Protein AF-A0A257NMV8-F1 (afdb_monomer_lite)

Radius of gyration: 20.43 Å; chains: 1; bounding box: 38×27×70 Å

Foldseek 3Di:
DPPDDPVNVVVVPDDDPVLLDDDPQKDWAFDQDPDNPDTQIKMWHADDWDQDPVGTHGDHIDIGHDPSDD

Sequence (70 aa):
MSAVPNDFLSKTAQLSESVIAPFPGSHKIYQTGSRADIRVPMREVSLSPTRTDRGVEINPPITIYDTSGP

Secondary structure (DSSP, 8-state):
--SS-HHHHHHHHSPPHHHHSPPTTEEEEEEE-SSTT-EEEEEEEPPPPEEETTEEEPPPPEEEE-----

Structure (mmCIF, N/CA/C/O backbone):
data_AF-A0A257NMV8-F1
#
_entry.id   AF-A0A257NMV8-F1
#
loop_
_atom_site.group_PDB
_atom_site.id
_atom_site.type_symbol
_atom_site.label_atom_id
_atom_site.label_alt_id
_atom_site.label_comp_id
_atom_site.label_asym_id
_atom_site.label_entity_id
_atom_site.label_seq_id
_atom_site.pdbx_PDB_ins_code
_atom_site.Cartn_x
_atom_site.Cartn_y
_atom_site.Cartn_z
_atom_site.occupancy
_atom_site.B_iso_or_equiv
_atom_site.auth_seq_id
_atom_site.auth_comp_id
_atom_site.auth_asym_id
_atom_site.auth_atom_id
_atom_site.pdbx_PDB_model_num
ATOM 1 N N . MET A 1 1 ? -6.019 -14.623 46.334 1.00 51.03 1 MET A N 1
ATOM 2 C CA . MET A 1 1 ? -4.954 -13.809 45.711 1.00 51.03 1 MET A CA 1
ATOM 3 C C . MET A 1 1 ? -4.592 -14.454 44.390 1.00 51.03 1 MET A C 1
ATOM 5 O O . MET A 1 1 ? -4.224 -15.620 44.406 1.00 51.03 1 MET A O 1
ATOM 9 N N . SER A 1 2 ? -4.767 -13.757 43.266 1.00 56.97 2 SER A N 1
ATOM 10 C CA . SER A 1 2 ? -4.321 -14.282 41.971 1.00 56.97 2 SER A CA 1
ATOM 11 C C . SER A 1 2 ? -2.799 -14.164 41.898 1.00 56.97 2 SER A C 1
ATOM 13 O O . SER A 1 2 ? -2.259 -13.089 42.144 1.00 56.97 2 SER A O 1
ATOM 15 N N . ALA A 1 3 ? -2.113 -15.272 41.624 1.00 70.25 3 ALA A N 1
ATOM 16 C CA . ALA A 1 3 ? -0.652 -15.379 41.625 1.00 70.25 3 ALA A CA 1
ATOM 17 C C . ALA A 1 3 ? 0.017 -14.786 40.369 1.00 70.25 3 ALA A C 1
ATOM 19 O O . ALA A 1 3 ? 1.221 -14.946 40.185 1.00 70.25 3 ALA A O 1
ATOM 20 N N . VAL A 1 4 ? -0.746 -14.114 39.501 1.00 70.69 4 VAL A N 1
ATOM 21 C CA . VAL A 1 4 ? -0.231 -13.523 38.264 1.00 70.69 4 VAL A CA 1
ATOM 22 C C . VAL A 1 4 ? -0.218 -12.000 38.412 1.00 70.69 4 VAL A C 1
ATOM 24 O O . VAL A 1 4 ? -1.288 -11.395 38.518 1.00 70.69 4 VAL A O 1
ATOM 27 N N . PRO A 1 5 ? 0.965 -11.361 38.455 1.00 79.00 5 PRO A N 1
ATOM 28 C CA . PRO A 1 5 ? 1.074 -9.911 38.544 1.00 79.00 5 PRO A CA 1
ATOM 29 C C . PRO A 1 5 ? 0.399 -9.229 37.349 1.00 79.00 5 PRO A C 1
ATOM 31 O O . PRO A 1 5 ? 0.620 -9.617 36.204 1.00 79.00 5 PRO A O 1
ATOM 34 N N . ASN A 1 6 ? -0.379 -8.176 37.603 1.00 76.75 6 ASN A N 1
ATOM 35 C CA . ASN A 1 6 ? -1.133 -7.464 36.564 1.00 76.75 6 ASN A CA 1
ATOM 36 C C . ASN A 1 6 ? -0.228 -6.903 35.444 1.00 76.75 6 ASN A C 1
ATOM 38 O O . ASN A 1 6 ? -0.617 -6.879 34.284 1.00 76.75 6 ASN A O 1
ATOM 42 N N . ASP A 1 7 ? 1.009 -6.519 35.777 1.00 74.62 7 ASP A N 1
ATOM 43 C CA . ASP A 1 7 ? 2.023 -6.047 34.819 1.00 74.62 7 ASP A CA 1
ATOM 44 C C . ASP A 1 7 ? 2.414 -7.116 33.778 1.00 74.62 7 ASP A C 1
ATOM 46 O O . ASP A 1 7 ? 2.646 -6.809 32.610 1.00 74.62 7 ASP A O 1
ATOM 50 N N . PHE A 1 8 ? 2.420 -8.394 34.169 1.00 75.00 8 PHE A N 1
ATOM 51 C CA . PHE A 1 8 ? 2.704 -9.506 33.259 1.00 75.00 8 PHE A CA 1
ATOM 52 C C . PHE A 1 8 ? 1.579 -9.699 32.229 1.00 75.00 8 PHE A C 1
ATOM 54 O O . PHE A 1 8 ? 1.838 -9.945 31.049 1.00 75.00 8 PHE A O 1
A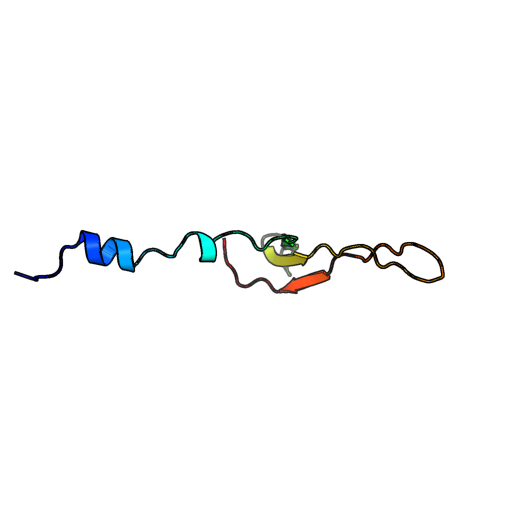TOM 61 N N . LEU A 1 9 ? 0.326 -9.518 32.654 1.00 77.19 9 LEU A N 1
ATOM 62 C CA . LEU A 1 9 ? -0.835 -9.574 31.763 1.00 77.19 9 LEU A CA 1
ATOM 63 C C . LEU A 1 9 ? -0.845 -8.385 30.791 1.00 77.19 9 LEU A C 1
ATOM 65 O O . LEU A 1 9 ? -1.084 -8.568 29.601 1.00 77.19 9 LEU A O 1
ATOM 69 N N . SER A 1 10 ? -0.494 -7.186 31.260 1.00 77.75 10 SER A N 1
ATOM 70 C CA . SER A 1 10 ? -0.386 -5.993 30.409 1.00 77.75 10 SER A CA 1
ATOM 71 C C . SER A 1 10 ? 0.689 -6.135 29.330 1.00 77.75 10 SER A C 1
ATOM 73 O O . SER A 1 10 ? 0.448 -5.795 28.175 1.00 77.75 10 SER A O 1
ATOM 75 N N . LYS A 1 11 ? 1.865 -6.670 29.682 1.00 75.81 11 LYS A N 1
ATOM 76 C CA . LYS A 1 11 ? 2.979 -6.865 28.737 1.00 75.81 11 LYS A CA 1
ATOM 77 C C . LYS A 1 11 ? 2.690 -7.928 27.682 1.00 75.81 11 LYS A C 1
ATOM 79 O O . LYS A 1 11 ? 3.097 -7.768 26.540 1.00 75.81 11 LY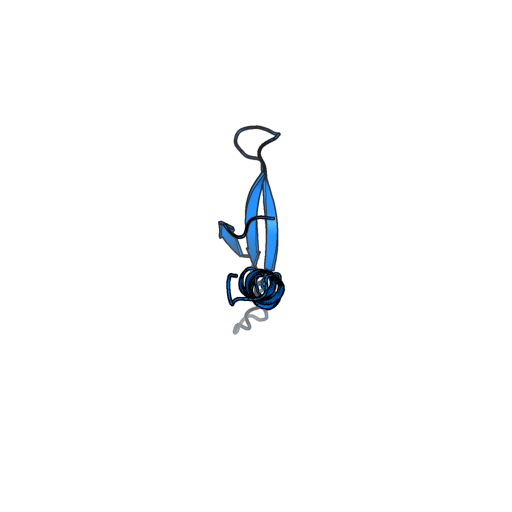S A O 1
ATOM 84 N N . THR A 1 12 ? 1.984 -8.995 28.049 1.00 77.19 12 THR A N 1
ATOM 85 C CA . THR A 1 12 ? 1.586 -10.048 27.096 1.00 77.19 12 THR A CA 1
ATOM 86 C C . THR A 1 12 ? 0.413 -9.632 26.203 1.00 77.19 12 THR A C 1
ATOM 88 O O . THR A 1 12 ? 0.264 -10.179 25.115 1.00 77.19 12 THR A O 1
ATOM 91 N N . ALA 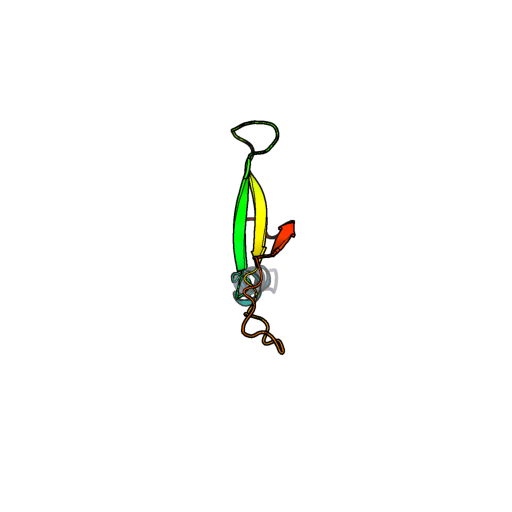A 1 13 ? -0.389 -8.646 26.621 1.00 80.38 13 ALA A N 1
ATOM 92 C CA . ALA A 1 13 ? -1.486 -8.088 25.828 1.00 80.38 13 ALA A CA 1
ATOM 93 C C . ALA A 1 13 ? -1.042 -7.049 24.777 1.00 80.38 13 ALA A C 1
ATOM 95 O O . ALA A 1 13 ? -1.821 -6.717 23.884 1.00 80.38 13 ALA A O 1
ATOM 96 N N . GLN A 1 14 ? 0.178 -6.513 24.878 1.00 84.00 14 GLN A N 1
ATOM 97 C CA . GLN A 1 14 ? 0.702 -5.535 23.924 1.00 84.00 14 GLN A CA 1
ATOM 98 C C . GLN A 1 14 ? 1.302 -6.229 22.694 1.00 84.00 14 GLN A C 1
ATOM 100 O O . GLN A 1 14 ? 2.094 -7.162 22.809 1.00 84.00 14 GLN A O 1
ATOM 105 N N . LEU A 1 15 ? 0.937 -5.747 21.503 1.00 83.38 15 LEU A N 1
ATOM 106 C CA . LEU A 1 15 ? 1.553 -6.174 20.246 1.00 83.38 15 LEU A CA 1
ATOM 107 C C . LEU A 1 15 ? 3.007 -5.693 20.182 1.00 83.38 15 LEU A C 1
ATOM 109 O O . LEU A 1 15 ? 3.326 -4.592 20.630 1.00 83.38 15 LEU A O 1
ATOM 113 N N . SER A 1 16 ? 3.889 -6.502 19.593 1.00 85.88 16 SER A N 1
ATOM 114 C CA . SER A 1 16 ? 5.271 -6.086 19.363 1.00 85.88 16 SER A CA 1
ATOM 115 C C . SER A 1 16 ? 5.346 -4.999 18.290 1.00 85.88 16 SER A C 1
ATOM 117 O O . SER A 1 16 ? 4.582 -5.001 17.326 1.00 85.88 16 SER A O 1
ATOM 119 N N . GLU A 1 17 ? 6.324 -4.102 18.416 1.00 84.31 17 GLU A N 1
ATOM 120 C CA . GLU A 1 17 ? 6.537 -2.994 17.475 1.00 84.31 17 GLU A CA 1
ATOM 121 C C . GLU A 1 17 ? 6.707 -3.477 16.026 1.00 84.31 17 GLU A C 1
ATOM 123 O O . GLU A 1 17 ? 6.155 -2.897 15.096 1.00 84.31 17 GLU A O 1
ATOM 128 N N . SER A 1 18 ? 7.377 -4.615 15.836 1.00 83.94 18 SER A N 1
ATOM 129 C CA . SER A 1 18 ? 7.559 -5.258 14.530 1.00 83.94 18 SER A CA 1
ATOM 130 C C . SER A 1 18 ? 6.257 -5.634 13.815 1.00 83.94 18 SER A C 1
ATOM 132 O O . SER A 1 18 ? 6.267 -5.787 12.598 1.00 83.94 18 SER A O 1
ATOM 134 N N . VAL A 1 19 ? 5.154 -5.805 14.551 1.00 83.94 19 VAL A N 1
ATOM 135 C CA . VAL A 1 19 ? 3.847 -6.204 14.005 1.00 83.94 19 VAL A CA 1
ATOM 136 C C . VAL A 1 19 ? 2.994 -4.986 13.643 1.00 83.94 19 VAL A C 1
ATOM 138 O O . VAL A 1 19 ? 2.126 -5.088 12.782 1.00 83.94 19 VAL A O 1
ATOM 141 N N . ILE A 1 20 ? 3.255 -3.834 14.266 1.00 85.50 20 ILE A N 1
ATOM 142 C CA . ILE A 1 20 ? 2.534 -2.574 14.012 1.00 85.50 20 ILE A CA 1
ATOM 143 C C . ILE A 1 20 ? 3.325 -1.595 13.133 1.00 85.50 20 ILE A C 1
ATOM 145 O O . ILE A 1 20 ? 2.796 -0.565 12.717 1.00 85.50 20 ILE A O 1
ATOM 149 N N . ALA A 1 21 ? 4.590 -1.902 12.840 1.00 87.38 21 ALA A N 1
ATOM 150 C CA . ALA A 1 21 ? 5.424 -1.093 11.967 1.00 87.38 21 ALA A CA 1
ATOM 151 C C . ALA A 1 21 ? 4.876 -1.062 10.522 1.00 87.38 21 ALA A C 1
ATOM 153 O O . ALA A 1 21 ? 4.395 -2.080 10.015 1.00 87.38 21 ALA A O 1
ATOM 154 N N . PRO A 1 22 ? 4.988 0.076 9.810 1.00 88.31 22 PRO A N 1
ATOM 155 C CA . PRO A 1 22 ? 4.621 0.151 8.400 1.00 88.31 22 PRO A CA 1
ATOM 156 C C . PRO A 1 22 ? 5.413 -0.834 7.533 1.00 88.31 22 PRO A C 1
ATOM 158 O O . PRO A 1 22 ? 6.625 -0.984 7.689 1.00 88.31 22 PRO A O 1
ATOM 161 N N . PHE A 1 23 ? 4.744 -1.450 6.556 1.00 92.25 23 PHE A N 1
ATOM 162 C CA . PHE A 1 23 ? 5.406 -2.331 5.594 1.00 92.25 23 PHE A CA 1
ATOM 163 C C . PHE A 1 23 ? 6.403 -1.544 4.721 1.00 92.25 23 PHE A C 1
ATOM 165 O O . PHE A 1 23 ? 5.983 -0.607 4.029 1.00 92.25 23 PHE A O 1
ATOM 172 N N . PRO A 1 24 ? 7.697 -1.923 4.699 1.00 94.62 24 PRO A N 1
ATOM 173 C CA . PRO A 1 24 ? 8.714 -1.242 3.904 1.00 94.62 24 PRO A CA 1
ATOM 174 C C . PRO A 1 24 ? 8.353 -1.160 2.418 1.00 94.62 24 PRO A C 1
ATOM 176 O O . PRO A 1 24 ? 7.715 -2.058 1.874 1.00 94.62 24 PRO A O 1
ATOM 179 N N . GLY A 1 25 ? 8.773 -0.081 1.751 1.00 95.94 25 GLY A N 1
ATOM 180 C CA . GLY A 1 25 ? 8.518 0.114 0.317 1.00 95.94 25 GLY A CA 1
ATOM 181 C C . GLY A 1 25 ? 7.043 0.332 -0.040 1.00 95.94 25 GLY A C 1
ATOM 182 O O . GLY A 1 25 ? 6.690 0.299 -1.216 1.00 95.94 25 GLY A O 1
ATOM 183 N N . SER A 1 26 ? 6.181 0.560 0.954 1.00 97.06 26 SER A N 1
ATOM 184 C CA . SER A 1 26 ? 4.761 0.810 0.739 1.00 97.06 26 SER A CA 1
ATOM 185 C C . SER A 1 26 ? 4.220 1.891 1.666 1.00 97.06 26 SER A C 1
ATOM 187 O O . SER A 1 26 ? 4.768 2.146 2.740 1.00 97.06 26 SER A O 1
ATOM 189 N N . HIS A 1 27 ? 3.098 2.490 1.286 1.00 96.56 27 HIS A N 1
ATOM 190 C CA . HIS A 1 27 ? 2.388 3.437 2.136 1.00 96.56 27 HIS A CA 1
ATOM 191 C C . HIS A 1 27 ? 0.872 3.278 1.999 1.00 96.56 27 HIS A C 1
ATOM 193 O O . HIS A 1 27 ? 0.363 2.789 0.989 1.00 96.56 27 HIS A O 1
ATOM 199 N N . LYS A 1 28 ? 0.143 3.645 3.059 1.00 96.31 28 LYS A N 1
ATOM 200 C CA . LYS A 1 28 ? -1.322 3.592 3.070 1.00 96.31 28 LYS A CA 1
ATOM 201 C C . LYS A 1 28 ? -1.866 4.782 2.282 1.00 96.31 28 LYS A C 1
ATOM 203 O O . LYS A 1 28 ? -1.479 5.921 2.540 1.00 96.31 28 LYS A O 1
ATOM 208 N N . ILE A 1 29 ? -2.787 4.512 1.371 1.00 97.25 29 ILE A N 1
ATOM 209 C CA . ILE A 1 29 ? -3.533 5.512 0.609 1.00 97.25 29 ILE A CA 1
ATOM 210 C C . ILE A 1 29 ? -5.030 5.316 0.856 1.00 97.25 29 ILE A C 1
ATOM 212 O O . ILE A 1 29 ? -5.468 4.290 1.378 1.00 97.25 29 ILE A O 1
ATOM 216 N N . TYR A 1 30 ? -5.833 6.307 0.480 1.00 97.44 30 TYR A N 1
ATOM 217 C CA . TYR A 1 30 ? -7.280 6.228 0.628 1.00 97.44 30 TYR A CA 1
ATOM 218 C C . TYR A 1 30 ? -7.963 6.636 -0.664 1.00 97.44 30 TYR A C 1
ATOM 220 O O . TYR A 1 30 ? -7.764 7.751 -1.145 1.00 97.44 30 TYR A O 1
ATOM 228 N N . GLN A 1 31 ? -8.797 5.746 -1.191 1.00 96.50 31 GLN A N 1
ATOM 229 C CA . GLN A 1 31 ? -9.685 6.071 -2.297 1.00 96.50 31 GLN A CA 1
ATOM 230 C C . GLN A 1 31 ? -11.017 6.586 -1.744 1.00 96.50 31 GLN A C 1
ATOM 232 O O . GLN A 1 31 ? -11.522 6.075 -0.742 1.00 96.50 31 GLN A O 1
ATOM 237 N N . THR A 1 32 ? -11.584 7.606 -2.386 1.00 98.19 32 THR A N 1
ATOM 238 C CA . THR A 1 32 ? -12.938 8.061 -2.043 1.00 98.19 32 THR A CA 1
ATOM 239 C C . THR A 1 32 ? -13.934 6.986 -2.459 1.00 98.19 32 THR A C 1
ATOM 241 O O . THR A 1 32 ? -13.892 6.514 -3.595 1.00 98.19 32 THR A O 1
ATOM 244 N N . GLY A 1 33 ? -14.794 6.569 -1.533 1.00 97.12 33 GLY A N 1
ATOM 245 C CA . GLY A 1 33 ? -15.819 5.566 -1.802 1.00 97.12 33 GLY A CA 1
ATOM 246 C C . GLY A 1 33 ? -17.013 6.126 -2.575 1.00 97.12 33 GLY A C 1
ATOM 247 O O . GLY A 1 33 ? -16.959 7.182 -3.200 1.00 97.12 33 GLY A O 1
ATOM 248 N N . SER A 1 34 ? -18.148 5.435 -2.475 1.00 98.00 34 SER A N 1
ATOM 249 C CA . SER A 1 34 ? -19.417 5.877 -3.074 1.00 98.00 34 SER A CA 1
ATOM 250 C C . SER A 1 34 ? -19.952 7.197 -2.503 1.00 98.00 34 SER A C 1
ATOM 252 O O . SER A 1 34 ? -20.852 7.801 -3.083 1.00 98.00 34 SER A O 1
ATOM 254 N N . ARG A 1 35 ? -19.408 7.648 -1.370 1.00 98.38 35 ARG A N 1
ATOM 255 C CA . ARG A 1 35 ? -19.685 8.942 -0.746 1.00 98.38 35 ARG A CA 1
ATOM 256 C C . ARG A 1 35 ?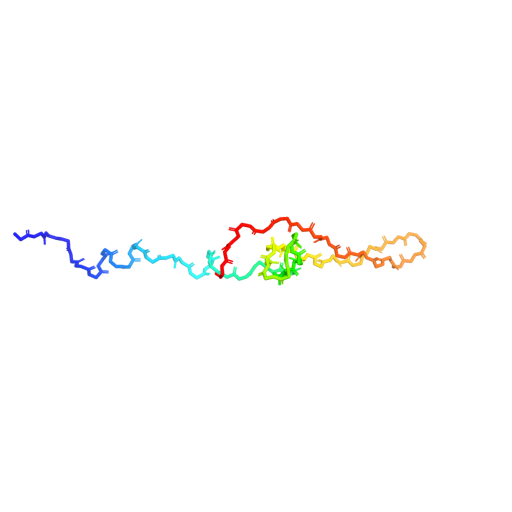 -18.370 9.648 -0.427 1.00 98.38 35 ARG A C 1
ATOM 258 O O . ARG A 1 35 ? -17.373 8.990 -0.134 1.00 98.38 35 ARG A O 1
ATOM 265 N N . ALA A 1 36 ? -18.397 10.979 -0.416 1.00 97.62 36 ALA A N 1
ATOM 266 C CA . ALA A 1 36 ? -17.213 11.814 -0.202 1.00 97.62 36 ALA A CA 1
ATOM 267 C C . ALA A 1 36 ? -16.553 11.634 1.180 1.00 97.62 36 ALA A C 1
ATOM 269 O O . ALA A 1 36 ? -15.361 11.881 1.329 1.00 97.62 36 ALA A O 1
ATOM 270 N N . ASP A 1 37 ? -17.311 11.197 2.188 1.00 97.62 37 ASP A N 1
ATOM 271 C CA . ASP A 1 37 ? -16.821 10.928 3.545 1.00 97.62 37 ASP A CA 1
ATOM 272 C C . ASP A 1 37 ? -16.128 9.562 3.681 1.00 97.62 37 ASP A C 1
ATOM 274 O O . ASP A 1 37 ? -15.383 9.329 4.635 1.00 97.62 37 ASP A O 1
ATOM 278 N N . ILE A 1 38 ? -16.364 8.644 2.740 1.00 97.81 38 ILE A N 1
ATOM 279 C CA . ILE A 1 38 ? -15.838 7.282 2.807 1.00 97.81 38 ILE A CA 1
ATOM 280 C C . ILE A 1 38 ? -14.402 7.263 2.295 1.00 97.81 38 ILE A C 1
ATOM 282 O O . ILE A 1 38 ? -14.132 7.572 1.134 1.00 97.81 38 ILE A O 1
ATOM 286 N N . ARG A 1 39 ? -13.491 6.802 3.153 1.00 97.50 39 ARG A N 1
ATOM 287 C CA . ARG A 1 39 ? -12.078 6.584 2.837 1.00 97.50 39 ARG A CA 1
ATOM 288 C C . ARG A 1 39 ? -11.787 5.086 2.793 1.00 97.50 39 ARG A C 1
ATOM 290 O O . ARG A 1 39 ? -11.576 4.472 3.835 1.00 97.50 39 ARG A O 1
ATOM 297 N N . VAL A 1 40 ? -11.779 4.500 1.597 1.00 97.56 40 VAL A N 1
ATOM 298 C CA . VAL A 1 40 ? -11.473 3.076 1.394 1.00 97.56 40 VAL A CA 1
ATOM 299 C C . VAL A 1 40 ? -9.960 2.872 1.530 1.00 97.56 40 VAL A C 1
ATOM 301 O O . VAL A 1 40 ? -9.214 3.458 0.738 1.00 97.56 40 VAL A O 1
ATOM 304 N N . PRO A 1 41 ? -9.485 2.102 2.528 1.00 98.00 41 PRO A N 1
ATOM 305 C CA . PRO A 1 41 ? -8.061 1.921 2.761 1.00 98.00 41 PRO A CA 1
ATOM 306 C C . PRO A 1 41 ? -7.453 1.007 1.697 1.00 98.00 41 PRO A C 1
ATOM 308 O O . PRO A 1 41 ? -7.872 -0.136 1.516 1.00 98.00 41 PRO A O 1
ATOM 311 N N . MET A 1 42 ? -6.426 1.517 1.028 1.00 97.88 42 MET A N 1
ATOM 312 C CA . MET A 1 42 ? -5.595 0.755 0.104 1.00 97.88 42 MET A CA 1
ATOM 313 C C . MET A 1 42 ? -4.126 0.962 0.476 1.00 97.88 42 MET A C 1
ATOM 315 O O . MET A 1 42 ? -3.775 1.856 1.250 1.00 97.88 42 MET A O 1
ATOM 319 N N . ARG A 1 43 ? -3.245 0.149 -0.090 1.00 97.75 43 ARG A N 1
ATOM 320 C CA . ARG A 1 43 ? -1.801 0.278 0.077 1.00 97.75 43 ARG A CA 1
ATOM 321 C C . ARG A 1 43 ? -1.134 0.339 -1.275 1.00 97.75 43 ARG A C 1
ATOM 323 O O . ARG A 1 43 ? -1.390 -0.503 -2.126 1.00 97.75 43 ARG A O 1
ATOM 330 N N . GLU A 1 44 ? -0.287 1.336 -1.453 1.00 98.25 44 GLU A N 1
ATOM 331 C CA . GLU A 1 44 ? 0.514 1.499 -2.655 1.00 98.25 44 GLU A CA 1
ATOM 332 C C . GLU A 1 44 ? 1.927 0.975 -2.395 1.00 98.25 44 GLU A C 1
ATOM 334 O O . GLU A 1 44 ? 2.573 1.380 -1.425 1.00 98.25 44 GLU A O 1
ATOM 339 N N . VAL A 1 45 ? 2.383 0.046 -3.235 1.00 98.44 45 VAL A N 1
ATOM 340 C CA . VAL A 1 45 ? 3.710 -0.572 -3.167 1.00 98.44 45 VAL A CA 1
ATOM 341 C C . VAL A 1 45 ? 4.562 -0.042 -4.309 1.00 98.44 45 VAL A C 1
ATOM 343 O O . VAL A 1 45 ? 4.230 -0.232 -5.482 1.00 98.44 45 VAL A O 1
ATOM 346 N N . SER A 1 46 ? 5.680 0.590 -3.963 1.00 98.25 46 SER A N 1
ATOM 347 C CA . SER A 1 46 ? 6.661 1.055 -4.937 1.00 98.25 46 SER A CA 1
ATOM 348 C C . SER A 1 46 ? 7.490 -0.117 -5.446 1.00 98.25 46 SER A C 1
ATOM 350 O O . SER A 1 46 ? 7.994 -0.926 -4.666 1.00 98.25 46 SER A O 1
ATOM 352 N N . LEU A 1 47 ? 7.670 -0.183 -6.761 1.00 98.19 47 LEU A N 1
ATOM 353 C CA . LEU A 1 47 ? 8.458 -1.221 -7.409 1.00 98.19 47 LEU A CA 1
ATOM 354 C C . LEU A 1 47 ? 9.826 -0.676 -7.830 1.00 98.19 47 LEU A C 1
ATOM 356 O O . LEU A 1 47 ? 9.950 0.457 -8.295 1.00 98.19 47 LEU A O 1
ATOM 360 N N . SER A 1 48 ? 10.868 -1.492 -7.687 1.00 97.75 48 SER A N 1
ATOM 361 C CA . SER A 1 48 ? 12.190 -1.171 -8.230 1.00 97.75 48 SER A CA 1
ATOM 362 C C . SER A 1 48 ? 12.153 -1.181 -9.762 1.00 97.75 48 SER A C 1
ATOM 364 O O . SER A 1 48 ? 11.467 -2.041 -10.309 1.00 97.75 48 SER A O 1
ATOM 366 N N . PRO A 1 49 ? 12.909 -0.328 -10.472 1.00 98.12 49 PRO A N 1
ATOM 367 C CA . PRO A 1 49 ? 12.993 -0.384 -11.932 1.00 98.12 49 PRO A CA 1
ATOM 368 C C . PRO A 1 49 ? 13.493 -1.735 -12.467 1.00 98.12 49 PRO A C 1
ATOM 370 O O . PRO A 1 49 ? 14.382 -2.352 -11.873 1.00 98.12 49 PRO A O 1
ATOM 373 N N . THR A 1 50 ? 12.976 -2.164 -13.619 1.00 98.00 50 THR A N 1
ATOM 374 C CA . THR A 1 50 ? 13.424 -3.377 -14.321 1.00 98.00 50 THR A CA 1
ATOM 375 C C . THR A 1 50 ? 14.543 -3.027 -15.298 1.00 98.00 50 THR A C 1
ATOM 377 O O . THR A 1 50 ? 14.430 -2.083 -16.076 1.00 98.00 50 THR A O 1
ATOM 380 N N . ARG A 1 51 ? 15.637 -3.795 -15.301 1.00 97.88 51 ARG A N 1
ATOM 381 C CA . ARG A 1 51 ? 16.649 -3.718 -16.36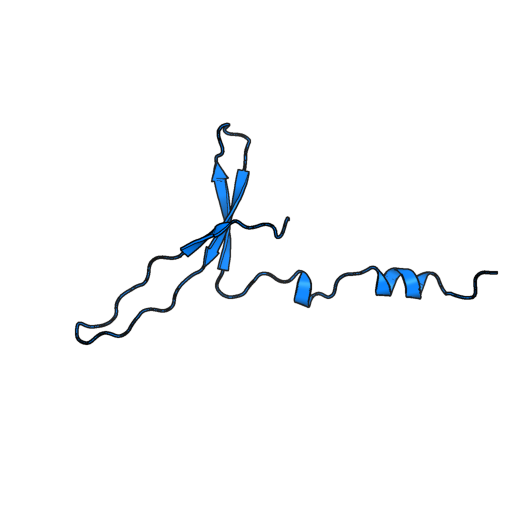6 1.00 97.88 51 ARG A CA 1
ATOM 382 C C . ARG A 1 51 ? 16.269 -4.672 -17.495 1.00 97.88 51 ARG A C 1
ATOM 384 O O . ARG A 1 51 ? 16.132 -5.866 -17.255 1.00 97.88 51 ARG A O 1
ATOM 391 N N . THR A 1 52 ? 16.132 -4.139 -18.703 1.00 96.38 52 THR A N 1
ATOM 392 C CA . THR A 1 52 ? 15.816 -4.885 -19.928 1.00 96.38 52 THR A CA 1
ATOM 393 C C . THR A 1 52 ? 16.888 -4.637 -20.990 1.00 96.38 52 THR A C 1
ATOM 395 O O . THR A 1 52 ? 17.665 -3.685 -20.879 1.00 96.38 52 THR A O 1
ATOM 398 N N . ASP A 1 53 ? 16.883 -5.421 -22.070 1.00 96.62 53 ASP A N 1
ATOM 399 C CA . ASP A 1 53 ? 17.772 -5.209 -23.227 1.00 96.62 53 ASP A CA 1
ATOM 400 C C . ASP A 1 53 ? 17.563 -3.841 -23.906 1.00 96.62 53 ASP A C 1
ATOM 402 O O . ASP A 1 53 ? 18.428 -3.358 -24.633 1.00 96.62 53 ASP A O 1
ATOM 406 N N . ARG A 1 54 ? 16.414 -3.195 -23.664 1.00 95.62 54 ARG A N 1
ATOM 407 C CA . ARG A 1 54 ? 16.061 -1.871 -24.200 1.00 95.62 54 ARG A CA 1
ATOM 408 C C . ARG A 1 54 ? 16.352 -0.725 -23.225 1.00 95.62 54 ARG A C 1
ATOM 410 O O . ARG A 1 54 ? 16.088 0.427 -23.561 1.00 95.62 54 ARG A O 1
ATOM 417 N N . GLY A 1 55 ? 16.887 -1.018 -22.038 1.00 96.88 55 GLY A N 1
ATOM 418 C CA . GLY A 1 55 ? 17.200 -0.034 -21.001 1.00 96.88 55 GLY A CA 1
ATOM 419 C C . GLY A 1 55 ? 16.449 -0.260 -19.687 1.00 96.88 55 GLY A C 1
ATOM 420 O O . GLY A 1 55 ? 15.948 -1.351 -19.407 1.00 96.88 55 GLY A O 1
ATOM 421 N N . VAL A 1 56 ? 16.417 0.781 -18.849 1.00 98.12 56 VAL A N 1
ATOM 422 C CA . VAL A 1 56 ? 15.733 0.762 -17.547 1.00 98.12 56 VAL A CA 1
ATOM 423 C C . VAL A 1 56 ? 14.262 1.119 -17.732 1.00 98.12 56 VAL A C 1
ATOM 425 O O . VAL A 1 56 ? 13.940 2.199 -18.220 1.00 98.12 56 VAL A O 1
ATOM 428 N N . GLU A 1 57 ? 13.383 0.228 -17.296 1.00 98.06 57 GLU A N 1
ATOM 429 C CA . GLU A 1 57 ? 11.936 0.411 -17.283 1.00 98.06 57 GLU A CA 1
ATOM 430 C C . GLU A 1 57 ? 11.470 0.760 -15.866 1.00 98.06 57 GLU A C 1
ATOM 432 O O . GLU A 1 57 ? 11.773 0.055 -14.901 1.00 98.06 57 GLU A O 1
ATOM 437 N N . ILE A 1 58 ? 10.746 1.872 -15.729 1.00 98.06 58 ILE A N 1
ATOM 438 C CA . ILE A 1 58 ? 10.146 2.273 -14.456 1.00 98.06 58 ILE A CA 1
ATOM 439 C C . ILE A 1 58 ? 8.827 1.529 -14.288 1.00 98.06 58 ILE A C 1
ATOM 441 O O . ILE A 1 58 ? 7.901 1.713 -15.074 1.00 98.06 58 ILE A O 1
ATOM 445 N N . ASN A 1 59 ? 8.736 0.720 -13.236 1.00 98.00 59 ASN A N 1
ATOM 446 C CA . ASN A 1 59 ? 7.515 -0.000 -12.917 1.00 98.00 59 ASN A CA 1
ATOM 447 C C . ASN A 1 59 ? 6.530 0.931 -12.191 1.00 98.00 59 ASN A C 1
ATOM 449 O O . ASN A 1 59 ? 6.922 1.569 -11.206 1.00 98.00 59 ASN A O 1
ATOM 453 N N . PRO A 1 60 ? 5.262 1.016 -12.629 1.00 97.88 60 PRO A N 1
ATOM 454 C CA . PRO A 1 60 ? 4.248 1.746 -11.885 1.00 97.88 60 PRO A CA 1
ATOM 455 C C . PRO A 1 60 ? 4.007 1.071 -10.527 1.00 97.88 60 PRO A C 1
ATOM 457 O O . PRO A 1 60 ? 4.179 -0.146 -10.401 1.00 97.88 60 PRO A O 1
ATOM 460 N N . PRO A 1 61 ? 3.604 1.832 -9.501 1.00 98.12 61 PRO A N 1
ATOM 461 C CA . PRO A 1 61 ? 3.293 1.247 -8.212 1.00 98.12 61 PRO A CA 1
ATOM 462 C C . PRO A 1 61 ? 2.063 0.332 -8.297 1.00 98.12 61 PRO A C 1
ATOM 464 O O . PRO A 1 61 ? 1.168 0.533 -9.121 1.00 98.12 61 PRO A O 1
ATOM 467 N N . ILE A 1 62 ? 2.007 -0.669 -7.418 1.00 98.31 62 ILE A N 1
ATOM 468 C CA . ILE A 1 62 ? 0.866 -1.587 -7.321 1.00 98.31 62 ILE A CA 1
ATOM 469 C C . ILE A 1 62 ? -0.004 -1.185 -6.136 1.00 98.31 62 ILE A C 1
ATOM 471 O O . ILE A 1 62 ? 0.471 -1.105 -5.003 1.00 98.31 62 ILE A O 1
ATOM 475 N N . THR A 1 63 ? -1.296 -0.990 -6.388 1.00 98.19 63 THR A N 1
ATOM 476 C CA . THR A 1 63 ? -2.296 -0.776 -5.341 1.00 98.19 63 THR A CA 1
ATOM 477 C C . THR A 1 63 ? -2.913 -2.104 -4.903 1.00 98.19 63 THR A C 1
ATOM 479 O O . THR A 1 63 ? -3.448 -2.847 -5.726 1.00 98.19 63 THR A O 1
ATOM 482 N N . ILE A 1 64 ? -2.886 -2.387 -3.602 1.00 97.75 64 ILE A N 1
ATOM 483 C CA . ILE A 1 64 ? -3.493 -3.572 -2.979 1.00 97.75 64 ILE A CA 1
ATOM 484 C C . ILE A 1 64 ? -4.508 -3.167 -1.905 1.00 97.75 64 ILE A C 1
ATOM 486 O O . ILE A 1 64 ? -4.437 -2.072 -1.346 1.00 97.75 64 ILE A O 1
ATOM 490 N N . TYR A 1 65 ? -5.458 -4.051 -1.608 1.00 97.19 65 TYR A N 1
ATOM 491 C CA . TYR A 1 65 ? -6.403 -3.863 -0.504 1.00 97.19 65 TYR A CA 1
ATOM 492 C C . TYR A 1 65 ? -5.672 -3.913 0.848 1.00 97.19 65 TYR A C 1
ATOM 494 O O . TYR A 1 65 ? -4.826 -4.785 1.047 1.00 97.19 65 TYR A O 1
ATOM 502 N N . ASP A 1 66 ? -5.982 -2.991 1.769 1.00 96.88 66 ASP A N 1
ATOM 503 C CA . ASP A 1 66 ? -5.261 -2.861 3.044 1.00 96.88 66 ASP A CA 1
ATOM 504 C C . ASP A 1 66 ? -6.176 -3.040 4.266 1.00 96.88 66 ASP A C 1
ATOM 506 O O . ASP A 1 66 ? -6.946 -2.150 4.631 1.00 96.88 66 ASP A O 1
ATOM 510 N N . THR A 1 67 ? -6.041 -4.183 4.945 1.00 94.44 67 THR A N 1
ATOM 511 C CA . THR A 1 67 ? -6.776 -4.518 6.177 1.00 94.44 67 THR A CA 1
ATOM 512 C C . THR A 1 67 ? -6.040 -4.136 7.462 1.00 94.44 67 THR A C 1
ATOM 514 O O . THR A 1 67 ? -6.491 -4.521 8.538 1.00 94.44 67 THR A O 1
ATOM 517 N N . SER A 1 68 ? -4.913 -3.414 7.399 1.00 91.56 68 SER A N 1
ATOM 518 C CA . SER A 1 68 ? -4.057 -3.184 8.576 1.00 91.56 68 SER A CA 1
ATOM 519 C C . SER A 1 68 ? -4.659 -2.260 9.642 1.00 91.56 68 SER A C 1
ATOM 521 O O . SER A 1 68 ? -4.107 -2.167 10.729 1.00 91.56 68 SER A O 1
ATOM 523 N N . GLY A 1 69 ? -5.744 -1.543 9.335 1.00 86.44 69 GLY A N 1
ATOM 524 C CA . GLY A 1 69 ? -6.290 -0.517 10.229 1.00 86.44 69 GLY A CA 1
ATOM 525 C C . GLY A 1 69 ? -5.416 0.748 10.334 1.00 86.44 69 GLY A C 1
ATOM 526 O O . GLY A 1 69 ? -4.514 0.924 9.505 1.00 86.44 69 GLY A O 1
ATOM 527 N N . PRO A 1 70 ? -5.754 1.666 11.262 1.00 84.88 70 PRO A N 1
ATOM 528 C CA . PRO A 1 70 ? -5.010 2.898 11.546 1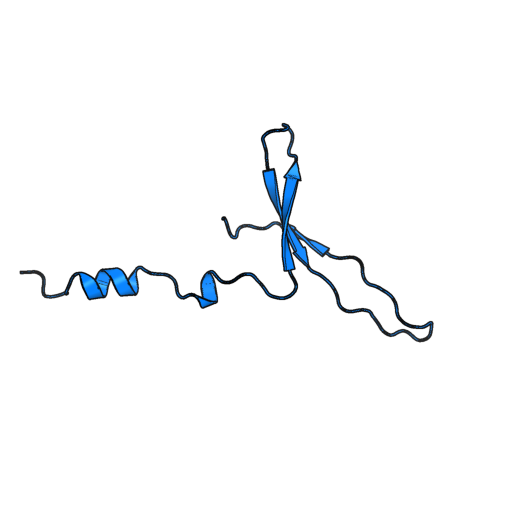.00 84.88 70 PRO A CA 1
ATOM 529 C C . PRO A 1 70 ? -3.611 2.670 12.118 1.00 84.88 70 PRO A C 1
ATOM 531 O O . PRO A 1 70 ? -3.444 1.707 12.897 1.00 84.88 70 PRO A O 1
#

pLDDT: mean 90.73, std 10.42, range [51.03, 98.44]